Protein AF-A0A7J7J6W8-F1 (afdb_monomer_lite)

Structure (mmCIF, N/CA/C/O backbone):
data_AF-A0A7J7J6W8-F1
#
_entry.id   AF-A0A7J7J6W8-F1
#
loop_
_atom_site.group_PDB
_atom_site.id
_atom_site.type_symbol
_atom_site.label_atom_id
_atom_site.label_alt_id
_atom_site.label_comp_id
_atom_site.label_asym_id
_atom_site.label_entity_id
_atom_site.label_seq_id
_atom_site.pdbx_PDB_ins_code
_atom_site.Cartn_x
_atom_site.Cartn_y
_atom_site.Cartn_z
_atom_site.occupancy
_atom_site.B_iso_or_equiv
_atom_site.auth_seq_id
_atom_site.auth_comp_id
_atom_site.auth_asym_id
_atom_site.auth_atom_id
_atom_site.pdbx_PDB_model_num
ATOM 1 N N . MET A 1 1 ? -49.507 17.803 -32.777 1.00 37.06 1 MET A N 1
ATOM 2 C CA . MET A 1 1 ? -48.946 16.496 -33.191 1.00 37.06 1 MET A CA 1
ATOM 3 C C . MET A 1 1 ? -47.748 16.176 -32.313 1.00 37.06 1 MET A C 1
ATOM 5 O O . MET A 1 1 ? -47.119 17.093 -31.806 1.00 37.06 1 MET A O 1
ATOM 9 N N . ALA A 1 2 ? -47.571 14.890 -32.022 1.00 41.41 2 ALA A N 1
ATOM 10 C CA . ALA A 1 2 ? -46.998 14.356 -30.792 1.00 41.41 2 ALA A CA 1
ATOM 11 C C . ALA A 1 2 ? -45.495 14.605 -30.586 1.00 41.41 2 ALA A C 1
ATOM 13 O O . ALA A 1 2 ? -44.693 14.587 -31.515 1.00 41.41 2 ALA A O 1
ATOM 14 N N . THR A 1 3 ? -45.148 14.788 -29.313 1.00 49.88 3 THR A N 1
ATOM 15 C CA . THR A 1 3 ? -43.798 14.891 -28.770 1.00 49.88 3 THR A CA 1
ATOM 16 C C . THR A 1 3 ? -43.146 13.508 -28.734 1.00 49.88 3 THR A C 1
ATOM 18 O O . THR A 1 3 ? -43.704 12.565 -28.172 1.00 49.88 3 THR A O 1
ATOM 21 N N . SER A 1 4 ? -41.953 13.367 -29.314 1.00 48.53 4 SER A N 1
ATOM 22 C CA . SER A 1 4 ? -41.163 12.144 -29.150 1.00 48.53 4 SER A CA 1
ATOM 23 C C . SER A 1 4 ? -40.521 12.154 -27.761 1.00 48.53 4 SER A C 1
ATOM 25 O O . SER A 1 4 ? -39.515 12.821 -27.515 1.00 48.53 4 SER A O 1
ATOM 27 N N . LYS A 1 5 ? -41.169 11.467 -26.815 1.00 56.12 5 LYS A N 1
ATOM 28 C CA . LYS A 1 5 ? -40.652 11.176 -25.474 1.00 56.12 5 LYS A CA 1
ATOM 29 C C . LYS A 1 5 ? -39.704 9.981 -25.567 1.00 56.12 5 LYS A C 1
ATOM 31 O O . LYS A 1 5 ? -40.147 8.847 -25.424 1.00 56.12 5 LYS A O 1
ATOM 36 N N . ASN A 1 6 ? -38.409 10.224 -25.764 1.00 59.16 6 ASN A N 1
ATOM 37 C CA . ASN A 1 6 ? -37.412 9.181 -25.535 1.00 59.16 6 ASN A CA 1
ATOM 38 C C . ASN A 1 6 ? -37.047 9.141 -24.046 1.00 59.16 6 ASN A C 1
ATOM 40 O O . ASN A 1 6 ? -36.660 10.146 -23.448 1.00 59.16 6 ASN A O 1
ATOM 44 N N . GLY A 1 7 ? -37.284 7.972 -23.452 1.00 50.16 7 GLY A N 1
ATOM 45 C CA . GLY A 1 7 ? -37.282 7.719 -22.020 1.00 50.16 7 GLY A CA 1
ATOM 46 C C . GLY A 1 7 ? -35.984 8.101 -21.316 1.00 50.16 7 GLY A C 1
ATOM 47 O O . GLY A 1 7 ? -34.878 7.928 -21.822 1.00 50.16 7 GLY A O 1
ATOM 48 N N . ARG A 1 8 ? -36.149 8.597 -20.090 1.00 53.28 8 ARG A N 1
ATOM 49 C CA . ARG A 1 8 ? -35.071 8.776 -19.122 1.00 53.28 8 ARG A CA 1
ATOM 50 C C . ARG A 1 8 ? -34.537 7.380 -18.803 1.00 53.28 8 ARG A C 1
ATOM 52 O O . ARG A 1 8 ? -35.148 6.662 -18.016 1.00 53.28 8 ARG A O 1
ATOM 59 N N . VAL A 1 9 ? -33.417 6.983 -19.401 1.00 57.19 9 VAL A N 1
ATOM 60 C CA . VAL A 1 9 ? -32.618 5.913 -18.803 1.00 57.19 9 VAL A CA 1
ATOM 61 C C . VAL A 1 9 ? -32.205 6.442 -17.434 1.00 57.19 9 VAL A C 1
ATOM 63 O O . VAL A 1 9 ? -31.563 7.489 -17.336 1.00 57.19 9 VAL A O 1
ATOM 66 N N . GLN A 1 10 ? -32.659 5.796 -16.361 1.00 58.16 10 GLN A N 1
ATOM 67 C CA . GLN A 1 10 ? -32.102 6.044 -15.039 1.00 58.16 10 GLN A CA 1
ATOM 68 C C . GLN A 1 10 ? -30.648 5.589 -15.107 1.00 58.16 10 GLN A C 1
ATOM 70 O O . GLN A 1 10 ? -30.324 4.425 -14.899 1.00 58.16 10 GLN A O 1
ATOM 75 N N . ASN A 1 11 ? -29.776 6.509 -15.504 1.00 51.84 11 ASN A N 1
ATOM 76 C CA . ASN A 1 11 ? -28.351 6.287 -15.583 1.00 51.84 11 ASN A CA 1
ATOM 77 C C . ASN A 1 11 ? -27.814 6.341 -14.149 1.00 51.84 11 ASN A C 1
ATOM 79 O O . ASN A 1 11 ? -27.196 7.322 -13.739 1.00 51.84 11 ASN A O 1
ATOM 83 N N . GLY A 1 12 ? -28.087 5.293 -13.368 1.00 56.34 12 GLY A N 1
ATOM 84 C CA . GLY A 1 12 ? -27.280 4.939 -12.208 1.00 56.34 12 GLY A CA 1
ATOM 85 C C . GLY A 1 12 ? -25.903 4.544 -12.728 1.00 56.34 12 GLY A C 1
ATOM 86 O O . GLY A 1 12 ? -25.619 3.370 -12.929 1.00 56.34 12 GLY A O 1
ATOM 87 N N . GLY A 1 13 ? -25.107 5.548 -13.098 1.00 51.69 13 GLY A N 1
ATOM 88 C CA . GLY A 1 13 ? -23.842 5.349 -13.786 1.00 51.69 13 GLY A CA 1
ATOM 89 C C . GLY A 1 13 ? -22.853 4.578 -12.919 1.00 51.69 13 GLY A C 1
ATOM 90 O O . GLY A 1 13 ? -22.930 4.601 -11.695 1.00 51.69 13 GLY A O 1
ATOM 91 N N . PHE A 1 14 ? -21.860 3.984 -13.574 1.00 57.03 14 PHE A N 1
ATOM 92 C CA . PHE A 1 14 ? -20.676 3.316 -13.009 1.00 57.03 14 PHE A CA 1
ATOM 93 C C . PHE A 1 14 ? -19.943 4.078 -11.876 1.00 57.03 14 PHE A C 1
ATOM 95 O O . PHE A 1 14 ? -19.042 3.532 -11.246 1.00 57.03 14 PHE A O 1
ATOM 102 N N . TRP A 1 15 ? -20.296 5.345 -11.646 1.00 55.16 15 TRP A N 1
ATOM 103 C CA . TRP A 1 15 ? -19.781 6.231 -10.604 1.00 55.16 15 TRP A CA 1
ATOM 104 C C . TRP A 1 15 ? -20.575 6.171 -9.292 1.00 55.16 15 TRP A C 1
ATOM 106 O O . TRP A 1 15 ? -20.138 6.750 -8.304 1.00 55.16 15 TRP A O 1
ATOM 116 N N . ASN A 1 16 ? -21.707 5.460 -9.250 1.00 54.53 16 ASN A N 1
ATOM 117 C CA . ASN A 1 16 ? -22.363 5.073 -8.003 1.00 54.53 16 ASN A CA 1
ATOM 118 C C . ASN A 1 16 ? -21.722 3.772 -7.489 1.00 54.53 16 ASN A C 1
ATOM 120 O O . ASN A 1 16 ? -22.354 2.718 -7.432 1.00 54.53 16 ASN A O 1
ATOM 124 N N . SER A 1 17 ? -20.414 3.815 -7.214 1.00 60.41 17 SER A N 1
ATOM 125 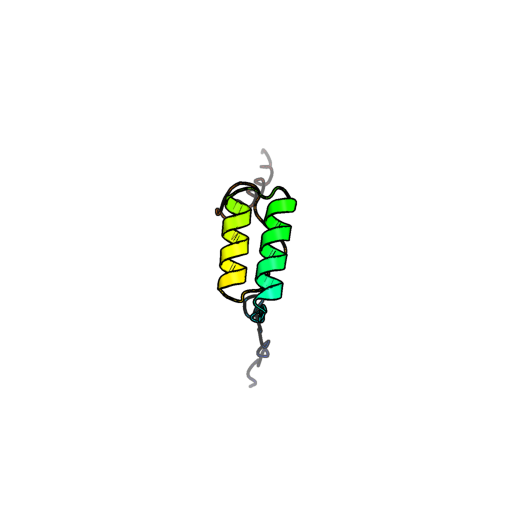C CA . SER A 1 17 ? -19.761 2.722 -6.500 1.00 60.41 17 SER A CA 1
ATOM 126 C C . SER A 1 17 ? -20.282 2.739 -5.071 1.00 60.41 17 SER A C 1
ATOM 128 O O . SER A 1 17 ? -20.068 3.720 -4.355 1.00 60.41 17 SER A O 1
ATOM 130 N N . GLN A 1 18 ? -20.978 1.673 -4.670 1.00 63.50 18 GLN A N 1
ATOM 131 C CA . GLN A 1 18 ? -21.418 1.503 -3.290 1.00 63.50 18 GLN A CA 1
ATOM 132 C C . GLN A 1 18 ? -20.211 1.688 -2.370 1.00 63.50 18 GLN A C 1
ATOM 134 O O . GLN A 1 18 ? -19.174 1.040 -2.553 1.00 63.50 18 GLN A O 1
ATOM 139 N N . GLN A 1 19 ? -20.332 2.608 -1.413 1.00 68.19 19 GLN A N 1
ATOM 140 C CA . GLN A 1 19 ? -19.301 2.787 -0.404 1.00 68.19 19 GLN A CA 1
ATOM 141 C C . GLN A 1 19 ? -19.173 1.469 0.360 1.00 68.19 19 GLN A C 1
ATOM 143 O O . GLN A 1 19 ? -20.130 0.974 0.954 1.00 68.19 19 GLN A O 1
ATOM 148 N N . ALA A 1 20 ? -17.995 0.866 0.275 1.00 74.38 20 ALA A N 1
ATOM 149 C CA . ALA A 1 20 ? -17.683 -0.339 1.003 1.00 74.38 20 ALA A CA 1
ATOM 150 C C . ALA A 1 20 ? -17.404 0.058 2.454 1.00 74.38 20 ALA A C 1
ATOM 152 O O . ALA A 1 20 ? -16.422 0.742 2.751 1.00 74.38 20 ALA A O 1
ATOM 153 N N . ASN A 1 21 ? -18.284 -0.362 3.360 1.00 79.38 21 ASN A N 1
ATOM 154 C CA . ASN A 1 21 ? -18.068 -0.167 4.785 1.00 79.38 21 ASN A CA 1
ATOM 155 C C . ASN A 1 21 ? -17.059 -1.210 5.285 1.00 79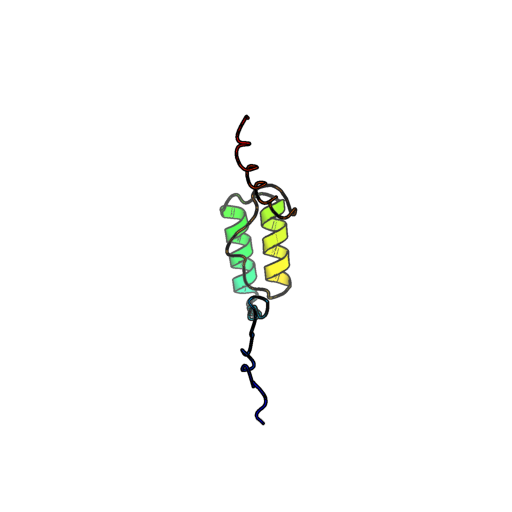.38 21 ASN A C 1
ATOM 157 O O . ASN A 1 21 ? -17.418 -2.352 5.575 1.00 79.38 21 ASN A O 1
ATOM 161 N N . TYR A 1 22 ? -15.779 -0.843 5.332 1.00 84.44 22 TYR A N 1
ATOM 162 C CA . TYR A 1 22 ? -14.730 -1.726 5.837 1.00 84.44 22 TYR A CA 1
ATOM 163 C C . TYR A 1 22 ? -14.662 -1.649 7.362 1.00 84.44 22 TYR A C 1
ATOM 165 O O . TYR A 1 22 ? -14.383 -0.591 7.924 1.00 84.44 22 TYR A O 1
ATOM 173 N N . SER A 1 23 ? -14.850 -2.786 8.033 1.00 89.75 23 SER A N 1
ATOM 174 C CA . SER A 1 23 ? -14.551 -2.883 9.464 1.00 89.75 23 SER A CA 1
ATOM 175 C C . SER A 1 23 ? -13.045 -2.683 9.716 1.00 89.75 23 SER A C 1
ATOM 177 O O . SER A 1 23 ? -12.240 -2.989 8.827 1.00 89.75 23 SER A O 1
ATOM 179 N N . PRO A 1 24 ? -12.619 -2.247 10.917 1.00 88.88 24 PRO A N 1
ATOM 180 C CA . PRO A 1 24 ? -11.196 -2.126 11.245 1.00 88.88 24 PRO A CA 1
ATOM 181 C C . PRO A 1 24 ? -10.412 -3.428 11.018 1.00 88.88 24 PRO A C 1
ATOM 183 O O . PRO A 1 24 ? -9.303 -3.401 10.487 1.00 88.88 24 PRO A O 1
ATOM 186 N N . ALA A 1 25 ? -11.019 -4.577 11.335 1.00 92.88 25 ALA A N 1
ATOM 187 C CA . ALA A 1 25 ? -10.430 -5.891 11.082 1.00 92.88 25 ALA A CA 1
ATOM 188 C C . ALA A 1 25 ? -10.231 -6.148 9.578 1.00 92.88 25 ALA A C 1
ATOM 190 O O . ALA A 1 25 ? -9.171 -6.604 9.153 1.00 92.88 25 ALA A O 1
ATOM 191 N N . THR A 1 26 ? -11.214 -5.789 8.747 1.00 91.38 26 THR A N 1
ATOM 192 C CA . THR A 1 26 ? -11.113 -5.907 7.285 1.00 91.38 26 THR A CA 1
ATOM 193 C C . THR A 1 26 ? -10.031 -4.987 6.719 1.00 91.38 26 THR A C 1
ATOM 195 O O . THR A 1 26 ? -9.279 -5.401 5.842 1.00 91.38 26 THR A O 1
ATOM 198 N N . GLN A 1 27 ? -9.904 -3.757 7.226 1.00 89.31 27 GLN A N 1
ATOM 199 C CA . GLN A 1 27 ? -8.851 -2.832 6.794 1.00 89.31 27 GLN A CA 1
ATOM 200 C C . GLN A 1 27 ? -7.451 -3.379 7.104 1.00 89.31 27 GLN A C 1
ATOM 202 O O . GLN A 1 27 ? -6.558 -3.301 6.258 1.00 89.31 27 GLN A O 1
ATOM 207 N N . GLN A 1 28 ? -7.263 -3.967 8.289 1.00 91.69 28 GLN A N 1
ATOM 208 C CA . GLN A 1 28 ? -6.004 -4.613 8.666 1.00 91.69 28 GLN A CA 1
ATOM 209 C C . GLN A 1 28 ? -5.701 -5.825 7.784 1.00 91.69 28 GLN A C 1
ATOM 211 O O . GLN A 1 28 ? -4.584 -5.949 7.284 1.00 91.69 28 GLN A O 1
ATOM 216 N N . LEU A 1 29 ? -6.702 -6.668 7.520 1.00 93.75 29 LEU A N 1
ATOM 217 C CA . LEU A 1 29 ? -6.551 -7.809 6.621 1.00 93.75 29 LEU A CA 1
ATOM 218 C C . LEU A 1 29 ? -6.129 -7.365 5.214 1.00 93.75 29 LEU A C 1
ATOM 220 O O . LEU A 1 29 ? -5.161 -7.891 4.670 1.00 93.75 29 LEU A O 1
ATOM 224 N N . LEU A 1 30 ? -6.800 -6.358 4.645 1.00 91.88 30 LEU A N 1
ATOM 225 C CA . LEU A 1 30 ? -6.447 -5.813 3.332 1.00 91.88 30 LEU A CA 1
ATOM 226 C C . LEU A 1 30 ? -5.014 -5.276 3.311 1.00 91.88 30 LEU A C 1
ATOM 228 O O . LEU A 1 30 ? -4.295 -5.486 2.336 1.00 91.88 30 LEU A O 1
ATOM 232 N N . LYS A 1 31 ? -4.574 -4.615 4.386 1.00 89.31 31 LYS A N 1
ATOM 233 C CA . LYS A 1 31 ? -3.198 -4.128 4.511 1.00 89.31 31 LYS A CA 1
ATOM 234 C C . LYS A 1 31 ? -2.183 -5.272 4.483 1.00 89.31 31 LYS A C 1
ATOM 236 O O . LYS A 1 31 ? -1.223 -5.184 3.719 1.00 89.31 31 LYS A O 1
ATOM 241 N N . ASN A 1 32 ? -2.414 -6.336 5.248 1.00 92.56 32 ASN A N 1
ATOM 242 C CA . ASN A 1 32 ? -1.533 -7.507 5.268 1.00 92.56 32 ASN A CA 1
ATOM 243 C C . ASN A 1 32 ? -1.496 -8.182 3.890 1.00 92.56 32 ASN A C 1
ATOM 245 O O . ASN A 1 32 ? -0.422 -8.400 3.336 1.00 92.56 32 ASN A O 1
ATOM 249 N N . MET A 1 33 ? -2.663 -8.376 3.267 1.00 91.25 33 MET A N 1
ATOM 250 C CA . MET A 1 33 ? -2.756 -8.929 1.914 1.00 91.25 33 MET A CA 1
ATOM 251 C C . MET A 1 33 ? -1.971 -8.102 0.892 1.00 91.25 33 MET A C 1
ATOM 253 O O . MET A 1 33 ? -1.274 -8.661 0.047 1.00 91.25 33 MET A O 1
ATOM 257 N N . MET A 1 34 ? -2.058 -6.771 0.953 1.00 89.25 34 MET A N 1
ATOM 258 C CA . MET A 1 34 ? -1.310 -5.889 0.053 1.00 89.25 34 MET A CA 1
ATOM 259 C C . MET A 1 34 ? 0.207 -6.016 0.233 1.00 89.25 34 MET A C 1
ATOM 261 O O . MET A 1 34 ? 0.936 -5.965 -0.760 1.00 89.25 34 MET A O 1
ATOM 265 N N . GLN A 1 35 ? 0.678 -6.178 1.473 1.00 87.50 35 GLN A N 1
ATOM 266 C CA . GLN A 1 35 ? 2.099 -6.358 1.784 1.00 87.50 35 GLN A CA 1
ATOM 267 C C . GLN A 1 35 ? 2.619 -7.710 1.281 1.00 87.50 35 GLN A C 1
ATOM 269 O O . GLN A 1 35 ? 3.670 -7.770 0.645 1.00 87.50 35 GLN A O 1
ATOM 274 N N . GLU A 1 36 ? 1.854 -8.777 1.496 1.00 90.81 36 GLU A N 1
ATOM 275 C CA . GLU A 1 36 ? 2.215 -10.135 1.077 1.00 90.81 36 GLU A CA 1
ATOM 276 C C . GLU A 1 36 ? 2.135 -10.328 -0.446 1.00 90.81 36 GLU A C 1
ATOM 278 O O . GLU A 1 36 ? 2.925 -11.071 -1.028 1.00 90.81 36 GLU A O 1
ATOM 283 N N . SER A 1 37 ? 1.249 -9.592 -1.126 1.00 87.00 37 SER A N 1
ATOM 284 C CA . SER A 1 37 ? 1.035 -9.684 -2.581 1.00 87.00 37 SER A CA 1
ATOM 285 C C . SER A 1 37 ? 2.132 -9.022 -3.430 1.00 87.00 37 SER A C 1
ATOM 287 O O . SER A 1 37 ? 1.976 -8.906 -4.645 1.00 87.00 37 SER A O 1
ATOM 289 N N . LYS A 1 38 ? 3.236 -8.562 -2.820 1.00 84.81 38 LYS A N 1
ATOM 290 C CA . LYS A 1 38 ? 4.367 -7.893 -3.499 1.00 84.81 38 LYS A CA 1
ATOM 291 C C . LYS A 1 38 ? 3.934 -6.720 -4.396 1.00 84.81 38 LYS A C 1
ATOM 293 O O . LYS A 1 38 ? 4.523 -6.477 -5.451 1.00 84.81 38 LYS A O 1
ATOM 298 N N . LEU A 1 39 ? 2.903 -5.983 -3.981 1.00 85.81 39 LEU A N 1
ATOM 299 C CA . LEU A 1 39 ? 2.443 -4.792 -4.694 1.00 85.81 39 LEU A CA 1
ATOM 300 C C . LEU A 1 39 ? 3.510 -3.699 -4.641 1.00 85.81 39 LEU A C 1
ATOM 302 O O . LEU A 1 39 ? 4.140 -3.493 -3.603 1.00 85.81 39 LEU A O 1
ATOM 306 N N . ASN A 1 40 ? 3.672 -2.939 -5.721 1.00 86.56 40 ASN A N 1
ATOM 307 C CA . ASN A 1 40 ? 4.566 -1.782 -5.690 1.00 86.56 40 ASN A CA 1
ATOM 308 C C . ASN A 1 40 ? 3.933 -0.578 -4.971 1.00 86.56 40 ASN A C 1
ATOM 310 O O . ASN A 1 40 ? 2.721 -0.519 -4.748 1.00 86.56 40 ASN A O 1
ATOM 314 N N . SER A 1 41 ? 4.752 0.427 -4.658 1.00 86.31 41 SER A N 1
ATOM 315 C CA . SER A 1 41 ? 4.336 1.614 -3.901 1.00 86.31 41 SER A CA 1
ATOM 316 C C . SER A 1 41 ? 3.169 2.380 -4.537 1.00 86.31 41 SER A C 1
ATOM 318 O O . SER A 1 41 ? 2.328 2.918 -3.815 1.00 86.31 41 SER A O 1
ATOM 320 N N . PHE A 1 42 ? 3.069 2.418 -5.872 1.00 86.06 42 PHE A N 1
ATOM 321 C CA . PHE A 1 42 ? 1.955 3.085 -6.559 1.00 86.06 42 PHE A CA 1
ATOM 322 C C . PHE A 1 42 ? 0.644 2.324 -6.368 1.00 86.06 42 PHE A C 1
ATOM 324 O O . PHE A 1 42 ? -0.373 2.925 -6.016 1.00 86.06 42 PHE A O 1
ATOM 331 N N . GLN A 1 43 ? 0.679 1.004 -6.545 1.00 86.62 43 GLN A N 1
ATOM 332 C CA . GLN A 1 43 ? -0.475 0.131 -6.336 1.00 86.62 43 GLN A CA 1
ATOM 333 C C . GLN A 1 43 ? -0.946 0.187 -4.880 1.00 86.62 43 GLN A C 1
ATOM 335 O O . GLN A 1 43 ? -2.132 0.399 -4.629 1.00 86.62 43 GLN A O 1
ATOM 340 N N . GLN A 1 44 ? -0.016 0.097 -3.922 1.00 88.81 44 GLN A N 1
ATOM 341 C CA . GLN A 1 44 ? -0.328 0.211 -2.496 1.00 88.81 44 GLN A CA 1
ATOM 342 C C . GLN A 1 44 ? -0.974 1.560 -2.169 1.00 88.81 44 GLN A C 1
ATOM 344 O O . GLN A 1 44 ? -1.990 1.606 -1.481 1.00 88.81 44 GLN A O 1
ATOM 349 N N . ARG A 1 45 ? -0.436 2.671 -2.693 1.00 88.19 45 ARG A N 1
ATOM 350 C CA . ARG A 1 45 ? -1.009 4.008 -2.476 1.00 88.19 45 ARG A CA 1
ATOM 351 C C . ARG A 1 45 ? -2.433 4.119 -3.025 1.00 88.19 45 ARG A C 1
ATOM 353 O O . ARG A 1 45 ? -3.293 4.682 -2.352 1.00 88.19 45 ARG A O 1
ATOM 360 N N . GLN A 1 46 ? -2.681 3.596 -4.226 1.00 86.75 46 GLN A N 1
ATOM 361 C CA . GLN A 1 46 ? -4.001 3.638 -4.860 1.00 86.75 46 GLN A CA 1
ATOM 362 C C . GLN A 1 46 ? -5.037 2.781 -4.120 1.00 86.75 46 GLN A C 1
ATOM 364 O O . GLN A 1 46 ? -6.206 3.157 -4.050 1.00 86.75 46 GLN A O 1
ATOM 369 N N . LEU A 1 47 ? -4.635 1.626 -3.594 1.00 89.00 47 LEU A N 1
ATOM 370 C CA . LEU A 1 47 ? -5.532 0.747 -2.850 1.00 89.00 47 LEU A CA 1
ATOM 371 C C . LEU A 1 47 ? -5.803 1.285 -1.444 1.00 89.00 47 LEU A C 1
ATOM 373 O O . LEU A 1 47 ? -6.964 1.393 -1.056 1.00 89.00 47 LEU A O 1
ATOM 377 N N . ASN A 1 48 ? -4.763 1.712 -0.721 1.00 89.06 48 ASN A N 1
ATOM 378 C CA . ASN A 1 48 ? -4.906 2.299 0.612 1.00 89.06 48 ASN A CA 1
ATOM 379 C C . ASN A 1 48 ? -5.836 3.516 0.601 1.00 89.06 48 ASN A C 1
ATOM 381 O O . ASN A 1 48 ? -6.720 3.611 1.446 1.00 89.06 48 ASN A O 1
ATOM 385 N N . SER A 1 49 ? -5.705 4.415 -0.381 1.00 87.88 49 SER A N 1
ATOM 386 C CA . SER A 1 49 ? -6.579 5.591 -0.465 1.00 87.88 49 SER A CA 1
ATOM 387 C C . SER A 1 49 ? -8.054 5.224 -0.643 1.00 87.88 49 SER A C 1
ATOM 389 O O . SER A 1 49 ? -8.925 5.889 -0.082 1.00 87.88 49 SER A O 1
ATOM 391 N N . ARG A 1 50 ? -8.354 4.144 -1.374 1.00 86.38 50 ARG A N 1
ATOM 392 C CA . ARG A 1 50 ? -9.721 3.636 -1.557 1.00 86.38 50 ARG A CA 1
ATOM 393 C C . ARG A 1 50 ? -10.262 2.974 -0.298 1.00 86.38 50 ARG A C 1
ATOM 395 O O . ARG A 1 50 ? -11.391 3.253 0.083 1.00 86.38 50 ARG A O 1
ATOM 402 N N . VAL A 1 51 ? -9.445 2.167 0.377 1.00 87.69 51 VAL A N 1
ATOM 403 C CA . VAL A 1 51 ? -9.824 1.536 1.650 1.00 87.69 51 VAL A CA 1
ATOM 404 C C . VAL A 1 51 ? -10.126 2.595 2.712 1.00 87.69 51 VAL A C 1
ATOM 406 O O . VAL A 1 51 ? -11.163 2.520 3.367 1.00 87.69 51 VAL A O 1
ATOM 409 N N . SER A 1 52 ? -9.280 3.623 2.839 1.00 85.69 52 SER A N 1
ATOM 410 C CA . SER A 1 52 ? -9.492 4.714 3.801 1.00 85.69 52 SER A CA 1
ATOM 411 C C . SER A 1 52 ? -10.697 5.596 3.470 1.00 85.69 52 SER A C 1
ATOM 413 O O . SER A 1 52 ? -11.324 6.124 4.379 1.00 85.69 52 SER A O 1
ATOM 415 N N . SER A 1 53 ? -11.039 5.756 2.188 1.00 84.50 53 SER A N 1
ATOM 416 C CA . SER A 1 53 ? -12.212 6.534 1.754 1.00 84.50 53 SER A CA 1
ATOM 417 C C . SER A 1 5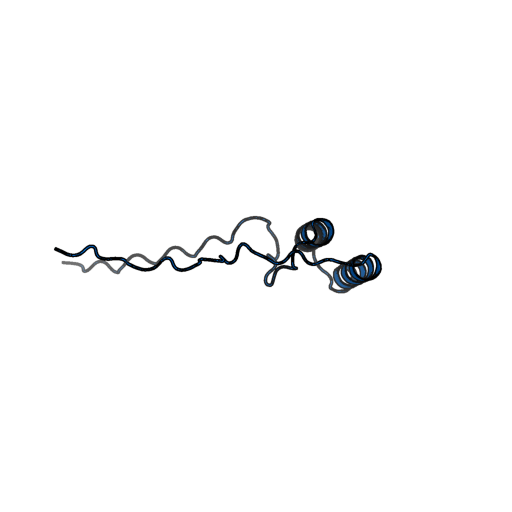3 ? -13.509 5.718 1.705 1.00 84.50 53 SER A C 1
ATOM 419 O O . SER A 1 53 ? -14.529 6.230 1.244 1.00 84.50 53 SER A O 1
ATOM 421 N N . GLY A 1 54 ? -13.481 4.451 2.140 1.00 82.38 54 GLY A N 1
ATOM 422 C CA . GLY A 1 54 ? -14.641 3.558 2.074 1.00 82.38 54 GLY A CA 1
ATOM 423 C C . GLY A 1 54 ? -15.106 3.294 0.641 1.00 82.38 54 GLY A C 1
ATOM 424 O O . GLY A 1 54 ? -16.273 3.013 0.401 1.00 82.38 54 GLY A O 1
ATOM 425 N N . GLN A 1 55 ? -14.224 3.435 -0.347 1.00 84.50 55 GLN A N 1
ATOM 426 C CA . GLN A 1 55 ? -14.526 3.153 -1.747 1.00 84.50 55 GLN A CA 1
ATOM 427 C C . GLN A 1 55 ? -14.295 1.674 -2.046 1.00 84.50 55 GLN A C 1
ATOM 429 O O . GLN A 1 55 ? -13.434 1.022 -1.448 1.00 84.50 55 GLN A O 1
ATOM 434 N N . SER A 1 56 ? -15.025 1.133 -3.019 1.00 85.19 56 SER A N 1
ATOM 435 C CA . SER A 1 56 ? -14.774 -0.228 -3.489 1.00 85.19 56 SER A CA 1
ATOM 436 C C . SER A 1 56 ? -13.354 -0.361 -4.064 1.00 85.19 56 SER A C 1
ATOM 438 O O . SER A 1 56 ? -12.814 0.559 -4.702 1.00 85.19 56 SER A O 1
ATOM 440 N N . LEU A 1 57 ? -12.743 -1.529 -3.861 1.00 86.25 57 LEU A N 1
ATOM 441 C CA . LEU A 1 57 ? -11.451 -1.848 -4.462 1.00 86.25 57 LEU A CA 1
ATOM 442 C C . LEU A 1 57 ? -11.553 -1.839 -6.002 1.00 86.25 57 LEU A C 1
ATOM 444 O O . LEU A 1 57 ? -12.579 -2.227 -6.563 1.00 86.25 57 LEU A O 1
ATOM 448 N N . PRO A 1 58 ? -10.517 -1.366 -6.712 1.00 82.88 58 PRO A N 1
ATOM 449 C CA . PRO A 1 58 ? -10.507 -1.346 -8.166 1.00 82.88 58 PRO A CA 1
ATOM 450 C C . PRO A 1 58 ? -10.407 -2.769 -8.722 1.00 82.88 58 PRO A C 1
ATOM 452 O O . PRO A 1 58 ? -9.604 -3.564 -8.246 1.00 82.88 58 PRO A O 1
ATOM 455 N N . SER A 1 59 ? -11.135 -3.051 -9.802 1.00 80.25 59 SER A N 1
ATOM 456 C CA . SER A 1 59 ? -10.950 -4.281 -10.585 1.00 80.25 59 SER A CA 1
ATOM 457 C C . SER A 1 59 ? -9.612 -4.311 -11.330 1.00 80.25 59 SER A C 1
ATOM 459 O O . SER A 1 59 ? -9.095 -5.379 -11.640 1.00 80.25 59 SER A O 1
ATOM 461 N N . THR A 1 60 ? -9.039 -3.139 -11.617 1.00 79.44 60 THR A N 1
ATOM 462 C CA . THR A 1 60 ? -7.770 -2.998 -12.335 1.00 79.44 60 THR A CA 1
ATOM 463 C C . THR A 1 60 ? -6.869 -1.968 -11.658 1.00 79.44 60 THR A C 1
ATOM 465 O O . THR A 1 60 ? -7.264 -0.812 -11.478 1.00 79.44 60 THR A O 1
ATOM 468 N N . CYS A 1 61 ? -5.632 -2.359 -11.354 1.00 73.25 61 CYS A N 1
ATOM 469 C CA . CYS A 1 61 ? -4.579 -1.464 -10.877 1.00 73.25 61 CYS A CA 1
ATOM 470 C C . CYS A 1 61 ? -3.518 -1.275 -11.957 1.00 73.25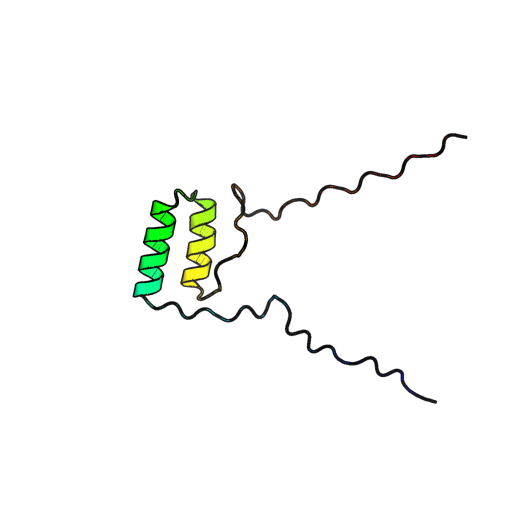 61 CYS A C 1
ATOM 472 O O . CYS A 1 61 ? -3.113 -2.227 -12.621 1.00 73.25 61 CYS A O 1
ATOM 474 N N . HIS A 1 62 ? -3.044 -0.045 -12.119 1.00 75.50 62 HIS A N 1
ATOM 475 C CA . HIS A 1 62 ? -1.980 0.240 -13.069 1.00 75.50 62 HIS A CA 1
ATOM 476 C C . HIS A 1 62 ? -0.631 -0.202 -12.487 1.00 75.50 62 HIS A C 1
ATOM 478 O O . HIS A 1 62 ? -0.401 -0.026 -11.289 1.00 75.50 62 HIS A O 1
ATOM 484 N N . PRO A 1 63 ? 0.276 -0.763 -13.304 1.00 71.06 63 PRO A N 1
ATOM 485 C CA . PRO A 1 63 ? 1.513 -1.338 -12.794 1.00 71.06 63 PRO A CA 1
ATOM 486 C C . PRO A 1 63 ? 2.539 -0.290 -12.352 1.00 71.06 63 PRO A C 1
ATOM 488 O O . PRO A 1 63 ? 3.263 -0.553 -11.409 1.00 71.06 63 PRO A O 1
ATOM 491 N N . THR A 1 64 ? 2.639 0.885 -12.975 1.00 71.25 64 THR A N 1
ATOM 492 C CA . THR A 1 64 ? 3.773 1.803 -12.709 1.00 71.25 64 THR A CA 1
ATOM 493 C C . THR A 1 64 ? 3.415 3.287 -12.724 1.00 71.25 64 THR A C 1
ATOM 495 O O . THR A 1 64 ? 4.297 4.132 -12.606 1.00 71.25 64 THR A O 1
ATOM 498 N N . THR A 1 65 ? 2.138 3.647 -12.880 1.00 67.88 65 THR A N 1
ATOM 499 C CA . THR A 1 65 ? 1.752 5.057 -12.993 1.00 67.88 65 THR A CA 1
ATOM 500 C C . THR A 1 65 ? 0.315 5.318 -12.562 1.00 67.88 65 THR A C 1
ATOM 502 O O . THR A 1 65 ? -0.581 4.526 -12.845 1.00 67.88 65 THR A O 1
ATOM 505 N N . SER A 1 66 ? 0.091 6.478 -11.944 1.00 63.75 66 SER A N 1
ATOM 506 C CA . SER A 1 66 ? -1.248 7.037 -11.721 1.00 63.75 66 SER A CA 1
ATOM 507 C C . SER A 1 66 ? -1.864 7.626 -13.000 1.00 63.75 66 SER A C 1
ATOM 509 O O . SER A 1 66 ? -3.027 8.028 -12.993 1.00 63.75 66 SER A O 1
ATOM 511 N N . ALA A 1 67 ? -1.102 7.723 -14.096 1.00 66.50 67 ALA A N 1
ATOM 512 C CA . ALA A 1 67 ? -1.600 8.239 -15.363 1.00 66.50 67 ALA A CA 1
ATOM 513 C C . ALA A 1 67 ? -2.587 7.258 -16.013 1.00 66.50 67 ALA A C 1
ATOM 515 O O . ALA A 1 67 ? -2.378 6.041 -16.031 1.00 66.50 67 ALA A O 1
ATOM 516 N N . LYS A 1 68 ? -3.660 7.800 -16.599 1.00 66.44 68 LYS A N 1
ATOM 517 C CA . LYS A 1 68 ? -4.611 7.018 -17.398 1.00 66.44 68 LYS A CA 1
ATOM 518 C C . LYS A 1 68 ? -3.876 6.399 -18.597 1.00 66.44 68 LYS A C 1
ATOM 520 O O . LYS A 1 68 ? -3.071 7.106 -19.211 1.00 66.44 68 LYS A O 1
ATOM 525 N N . PRO A 1 69 ? -4.124 5.127 -18.969 1.00 67.50 69 PRO A N 1
ATOM 526 C CA . PRO A 1 69 ? -3.399 4.511 -20.069 1.00 67.50 69 PRO A CA 1
ATOM 527 C C . PRO A 1 69 ? -3.757 5.276 -21.343 1.00 67.50 69 PRO A C 1
ATOM 529 O O . PRO A 1 69 ? -4.936 5.552 -21.598 1.00 67.50 69 PRO A O 1
ATOM 532 N N . ARG A 1 70 ? -2.750 5.657 -22.134 1.00 72.00 70 ARG A N 1
ATOM 533 C CA . ARG A 1 70 ? -3.005 6.265 -23.442 1.00 72.00 70 ARG A CA 1
ATOM 534 C C . ARG A 1 70 ? -3.670 5.201 -24.311 1.00 72.00 70 ARG A C 1
ATOM 536 O O . ARG A 1 70 ? -3.107 4.126 -24.502 1.00 72.00 70 ARG A O 1
ATOM 543 N N . LYS A 1 71 ? -4.876 5.483 -24.810 1.00 76.12 71 LYS A N 1
ATOM 544 C CA . LYS A 1 71 ? -5.510 4.614 -25.807 1.00 76.12 71 LYS A CA 1
ATOM 545 C C . LYS A 1 71 ? -4.593 4.578 -27.038 1.00 76.12 71 LYS A C 1
ATOM 547 O O . LYS A 1 71 ? -4.124 5.649 -27.432 1.00 76.12 71 LYS A O 1
ATOM 552 N N . PRO A 1 72 ? -4.309 3.404 -27.628 1.00 76.31 72 PRO A N 1
ATOM 553 C CA . PRO A 1 72 ? -3.529 3.354 -28.856 1.00 76.31 72 PRO A CA 1
ATOM 554 C C . PRO A 1 72 ? -4.240 4.192 -29.922 1.00 76.31 72 PRO A C 1
ATOM 556 O O . PRO A 1 72 ? -5.454 4.074 -30.103 1.00 76.31 72 PRO A O 1
ATOM 559 N N . ALA A 1 73 ? -3.496 5.083 -30.580 1.00 78.00 73 ALA A N 1
ATOM 560 C CA . ALA A 1 73 ? -4.033 5.884 -31.670 1.00 78.00 73 ALA A CA 1
ATOM 561 C C . ALA A 1 73 ? -4.499 4.940 -32.789 1.00 78.00 73 ALA A C 1
ATOM 563 O O . ALA A 1 73 ? -3.764 4.029 -33.179 1.00 78.00 73 ALA A O 1
ATOM 564 N N . ALA A 1 74 ? -5.726 5.130 -33.279 1.00 79.25 74 ALA A N 1
ATOM 565 C CA . ALA A 1 74 ? -6.229 4.361 -34.410 1.00 79.25 74 ALA A CA 1
ATOM 566 C C . ALA A 1 74 ? -5.296 4.569 -35.614 1.00 79.25 74 ALA A C 1
ATOM 568 O O . ALA A 1 74 ? -4.919 5.703 -35.918 1.00 79.25 74 ALA A O 1
ATOM 569 N N . LYS A 1 75 ? -4.888 3.478 -36.276 1.00 77.75 75 LYS A N 1
ATOM 570 C CA . LYS A 1 75 ? -4.038 3.563 -37.472 1.00 77.75 75 LYS A CA 1
ATOM 571 C C . LYS A 1 75 ? -4.789 4.358 -38.554 1.00 77.75 75 LYS A C 1
ATOM 573 O O . LYS A 1 75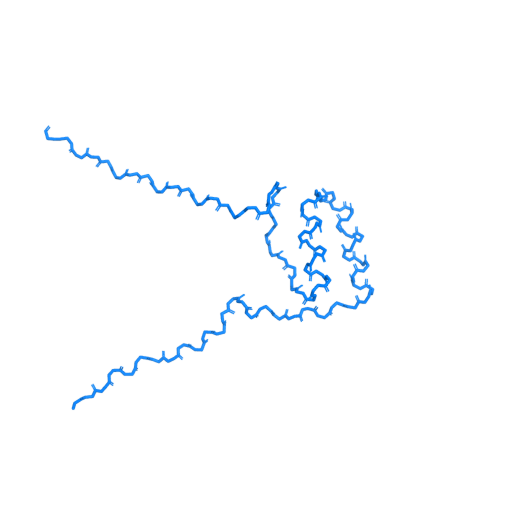 ? -5.969 4.073 -38.768 1.00 77.75 75 LYS A O 1
ATOM 578 N N . PRO A 1 76 ? -4.153 5.335 -39.227 1.00 79.25 76 PRO A N 1
ATOM 579 C CA . PRO A 1 76 ? -4.808 6.064 -40.307 1.00 79.25 76 PRO A CA 1
ATOM 580 C C . PRO A 1 76 ? -5.149 5.103 -41.461 1.00 79.25 76 PRO A C 1
ATOM 582 O O . PRO A 1 76 ? -4.395 4.151 -41.694 1.00 79.25 76 PRO A O 1
ATOM 585 N N . PRO A 1 77 ? -6.266 5.316 -42.181 1.00 78.56 77 PRO A N 1
ATOM 586 C CA . PRO A 1 77 ? -6.647 4.449 -43.292 1.00 78.56 77 PRO A CA 1
ATOM 587 C C . PRO A 1 77 ? -5.611 4.522 -44.431 1.00 78.56 77 PRO A C 1
ATOM 589 O O . PRO A 1 77 ? -5.002 5.580 -44.637 1.00 78.56 77 PRO A O 1
ATOM 592 N N . PRO A 1 78 ? -5.387 3.421 -45.176 1.00 77.94 78 PRO A N 1
ATOM 593 C CA . PRO A 1 78 ? -4.439 3.410 -46.284 1.00 77.94 78 PRO A CA 1
ATOM 594 C C . PRO A 1 78 ?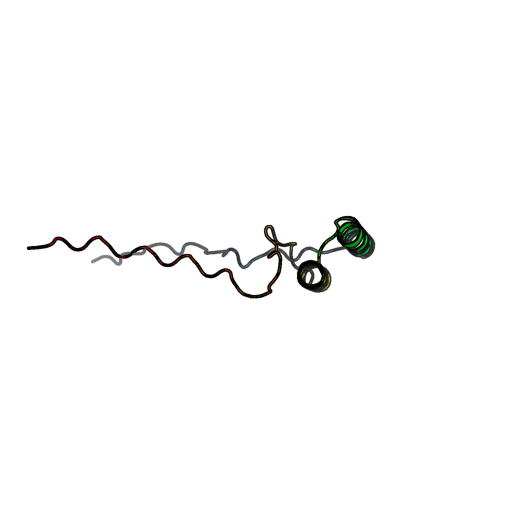 -4.910 4.366 -47.386 1.00 77.94 78 PRO A C 1
ATOM 596 O O . PRO A 1 78 ? -6.060 4.320 -47.818 1.00 77.94 78 PRO A O 1
ATOM 599 N N . ARG A 1 79 ? -4.018 5.253 -47.840 1.00 78.62 79 ARG A N 1
ATOM 600 C CA . ARG A 1 79 ? -4.308 6.180 -48.941 1.00 78.62 79 ARG A CA 1
ATOM 601 C C . ARG A 1 79 ? -4.253 5.416 -50.265 1.00 78.62 79 ARG A C 1
ATOM 603 O O . ARG A 1 79 ? -3.217 4.834 -50.583 1.00 78.62 79 ARG A O 1
ATOM 610 N N . LEU A 1 80 ? -5.347 5.433 -51.026 1.00 76.75 80 LEU A N 1
ATOM 611 C CA . LEU A 1 80 ? -5.369 4.971 -52.415 1.00 76.75 80 LEU A CA 1
ATOM 612 C C . LEU A 1 80 ? -4.473 5.903 -53.245 1.00 76.75 80 LEU A C 1
ATOM 614 O O . LEU A 1 80 ? -4.642 7.122 -53.199 1.00 76.75 80 LEU A O 1
ATOM 618 N N . LYS A 1 81 ? -3.480 5.337 -53.936 1.00 69.00 81 LYS A N 1
ATOM 619 C CA . LYS A 1 81 ? -2.613 6.072 -54.866 1.00 69.00 81 LYS A CA 1
ATOM 620 C C . LYS A 1 81 ? -3.330 6.150 -56.215 1.00 69.00 81 LYS A C 1
ATOM 622 O O . LYS A 1 81 ? -3.772 5.110 -56.698 1.00 69.00 81 LYS A O 1
ATOM 627 N N . SER A 1 82 ? -3.464 7.358 -56.764 1.00 66.62 82 SER A N 1
ATOM 628 C CA . SER A 1 82 ? -3.843 7.567 -58.167 1.00 66.62 82 SER A CA 1
ATOM 629 C C . SER A 1 82 ? -2.620 7.498 -59.065 1.00 66.62 82 SER A C 1
ATOM 631 O O . SER A 1 82 ? -1.507 7.760 -58.552 1.00 66.62 82 SER A O 1
#

Foldseek 3Di:
DDDPDDDDPPCPDPVPQPQAPADPVNLVVVLVVCVVVPADPQQSVVQNVCVVRSGDGDPDDDRPDPDDDPDPDDDDDDDDDD

Organism: Bugula neritina (NCBI:txid10212)

Sequence (82 aa):
MATSKNGRVQNGGFWNSQQANYSPATQQLLKNMMQESKLNSFQQRQLNSRVSSGQSLPSTCHPTTSAKPRKPAAKPPPRLKS

pLDDT: mean 75.67, std 14.08, range [37.06, 93.75]

Secondary structure (DSSP, 8-state):
-------------TT-PPP----HHHHHHHHHHHHHTT--HHHHHHHHHHHHTTPPPPS---SS-SSPPPPPPPPPPPPPP-

Radius of gyration: 21.62 Å; chains: 1; bounding box: 54×27×69 Å

InterPro domains:
  IPR007914 Uncharacterised protein family UPF0193 [PF05250] (5-78)
  IPR007914 Uncharacterised protein family UPF0193 [PTHR28348] (1-77)